Protein AF-A0A8H4T5E7-F1 (afdb_monomer_lite)

Sequence (168 aa):
MGQGLMSYATAKDILGNWTMGDHDLWPSSVWTNGKFIDAAGFKDSKDSRPHVIRKQKGDTSGPNGVNALFLQEVGQDGITMVGKAVLLVNRIESVEGKSLEAPNLVRMKNDMYVLFQEDDTYDIKYAYSTNTAYTRAPRSLFKTPMFSLRAPGGAISNEAGDKLLFHG

InterPro domains:
  IPR006710 Glycoside hydrolase, family 43 [PF04616] (6-124)
  IPR023296 Glycosyl hydrolase, five-bladed beta-propeller domain superfamily [G3DSA:2.115.10.20] (2-168)
  IPR023296 Glycosyl hydrolase, five-bladed beta-propeller domain superfamily [SSF75005] (6-145)

Foldseek 3Di:
DDLDAQKDWDDPDPPDDTHTDPAGLDDDPDRGPSFWDQKDWDQAPVPRWIKIKIWTDFFQPDQPTWTWIWIFTAPPRNRHTDDDIDTQDTDDCVPQNRHKHQWEWEQEPVQKIKIWIHGPQLFIWIWIDNPDHTHTDPDGPGHPCVVHDHSWHNWYADRHRPDIDTHD

Structure (mmCIF, N/CA/C/O backbone):
data_AF-A0A8H4T5E7-F1
#
_entry.id   AF-A0A8H4T5E7-F1
#
loop_
_atom_site.group_PDB
_atom_site.id
_atom_site.type_symbol
_atom_site.label_atom_id
_atom_site.label_alt_id
_atom_site.label_comp_id
_atom_site.label_asym_id
_atom_site.label_entity_id
_atom_site.label_seq_id
_atom_site.pdbx_PDB_ins_code
_atom_site.Cartn_x
_atom_site.Cartn_y
_atom_site.Cartn_z
_atom_site.occupancy
_atom_site.B_iso_or_equiv
_atom_site.auth_seq_id
_atom_site.auth_comp_id
_atom_site.auth_asym_id
_atom_site.auth_atom_id
_atom_site.pdbx_PDB_model_num
ATOM 1 N N . MET A 1 1 ? 3.185 25.675 -6.727 1.00 40.19 1 MET A N 1
ATOM 2 C CA . MET A 1 1 ? 2.547 24.340 -6.701 1.00 40.19 1 MET A CA 1
ATOM 3 C C . MET A 1 1 ? 1.961 24.148 -5.315 1.00 40.19 1 MET A C 1
ATOM 5 O O . MET A 1 1 ? 2.692 24.363 -4.356 1.00 40.19 1 MET A O 1
ATOM 9 N N . GLY A 1 2 ? 0.663 23.849 -5.200 1.00 43.25 2 GLY A N 1
ATOM 10 C CA . GLY A 1 2 ? 0.016 23.653 -3.898 1.00 43.25 2 GLY A CA 1
ATOM 11 C C . GLY A 1 2 ? 0.714 22.543 -3.113 1.00 43.25 2 GLY A C 1
ATOM 12 O O . GLY A 1 2 ? 1.008 21.479 -3.663 1.00 43.25 2 GLY A O 1
ATOM 13 N N . GLN A 1 3 ? 1.057 22.813 -1.856 1.00 50.97 3 GLN A N 1
ATOM 14 C CA . GLN A 1 3 ? 1.583 21.789 -0.960 1.00 50.97 3 GLN A CA 1
ATOM 15 C C . GLN A 1 3 ? 0.465 20.763 -0.739 1.00 50.97 3 GLN A C 1
ATOM 17 O O . GLN A 1 3 ? -0.656 21.133 -0.404 1.00 50.97 3 GLN A O 1
ATOM 22 N N . GLY A 1 4 ? 0.742 19.492 -1.042 1.00 52.75 4 GLY A N 1
ATOM 23 C CA . GLY A 1 4 ? -0.261 18.431 -0.952 1.00 52.75 4 GLY A CA 1
ATOM 24 C C . GLY A 1 4 ? -0.640 18.221 0.507 1.00 52.75 4 GLY A C 1
ATOM 25 O O . GLY A 1 4 ? 0.228 17.923 1.322 1.00 52.75 4 GLY A O 1
ATOM 26 N N . LEU A 1 5 ? -1.910 18.424 0.831 1.00 71.06 5 LEU A N 1
ATOM 27 C CA . LEU A 1 5 ? -2.468 18.096 2.135 1.00 71.06 5 LEU A CA 1
ATOM 28 C C . LEU A 1 5 ? -2.729 16.592 2.178 1.00 71.06 5 LEU A C 1
ATOM 30 O O . LEU A 1 5 ? -3.266 16.060 1.206 1.00 71.06 5 LEU A O 1
ATOM 34 N N . MET A 1 6 ? -2.451 15.929 3.302 1.00 80.56 6 MET A N 1
ATOM 35 C CA . MET A 1 6 ? -3.185 14.705 3.610 1.00 80.56 6 MET A CA 1
ATOM 36 C C . MET A 1 6 ? -4.430 15.077 4.412 1.00 80.56 6 MET A C 1
ATOM 38 O O . MET A 1 6 ? -4.494 14.933 5.634 1.00 80.56 6 MET A O 1
ATOM 42 N N . SER A 1 7 ? -5.406 15.639 3.705 1.00 85.31 7 SER A N 1
ATOM 43 C CA . SER A 1 7 ? -6.727 15.894 4.264 1.00 85.31 7 SER A CA 1
ATOM 44 C C . SER A 1 7 ? -7.467 14.580 4.473 1.00 85.31 7 SER A C 1
ATOM 46 O O . SER A 1 7 ? -7.283 13.621 3.725 1.00 85.31 7 SER A O 1
ATOM 48 N N . TYR A 1 8 ? -8.348 14.561 5.461 1.00 88.94 8 TYR A N 1
ATOM 49 C CA . TYR A 1 8 ? -9.264 13.456 5.686 1.00 88.94 8 TYR A CA 1
ATOM 50 C C . TYR A 1 8 ? -10.682 13.994 5.869 1.00 88.94 8 TYR A C 1
ATOM 52 O O . TYR A 1 8 ? -10.892 15.175 6.157 1.00 88.94 8 TYR A O 1
ATOM 60 N N . ALA A 1 9 ? -11.657 13.115 5.690 1.00 93.44 9 ALA A N 1
ATOM 61 C CA . ALA A 1 9 ? -13.053 13.374 5.984 1.00 93.44 9 ALA A CA 1
ATOM 62 C C . ALA A 1 9 ? -13.675 12.104 6.562 1.00 93.44 9 ALA A C 1
ATOM 64 O O . ALA A 1 9 ? -13.211 11.000 6.277 1.00 93.44 9 ALA A O 1
ATOM 65 N N . THR A 1 10 ? -14.722 12.254 7.366 1.00 94.31 10 THR A N 1
ATOM 66 C CA . THR A 1 10 ? -15.437 11.121 7.966 1.00 94.31 10 THR A CA 1
ATOM 67 C C . THR A 1 10 ? -16.929 11.226 7.694 1.00 94.31 10 THR A C 1
ATOM 69 O O . THR A 1 10 ? -17.487 12.320 7.621 1.00 94.31 10 THR A O 1
ATOM 72 N N . ALA A 1 11 ? -17.582 10.080 7.549 1.00 95.38 11 ALA A N 1
ATOM 73 C CA . ALA A 1 11 ? -19.027 9.968 7.423 1.00 95.38 11 ALA A CA 1
ATOM 74 C C . ALA A 1 11 ? -19.498 8.695 8.135 1.00 95.38 11 ALA A C 1
ATOM 76 O O . ALA A 1 11 ? -18.734 7.746 8.306 1.00 95.38 11 ALA A O 1
ATOM 77 N N . LYS A 1 12 ? -20.769 8.666 8.548 1.00 94.50 12 LYS A N 1
ATOM 78 C CA . LYS A 1 12 ? -21.406 7.458 9.111 1.00 94.50 12 LYS A CA 1
ATOM 79 C C . LYS A 1 12 ? -21.996 6.535 8.038 1.00 94.50 12 LYS A C 1
ATOM 81 O O . LYS A 1 12 ? -22.339 5.399 8.341 1.00 94.50 12 LYS A O 1
ATOM 86 N N . ASP A 1 13 ? -22.133 7.044 6.819 1.00 94.75 13 ASP A N 1
ATOM 87 C CA . ASP A 1 13 ? -22.685 6.366 5.649 1.00 94.75 13 ASP A CA 1
ATOM 88 C C . ASP A 1 13 ? -21.838 6.772 4.437 1.00 94.75 13 ASP A C 1
ATOM 90 O O . ASP A 1 13 ? -21.490 7.946 4.298 1.00 94.75 13 ASP A O 1
ATOM 94 N N . ILE A 1 14 ? -21.513 5.815 3.568 1.00 94.50 14 ILE A N 1
ATOM 95 C CA . ILE A 1 14 ? -20.726 6.039 2.351 1.00 94.50 14 ILE A CA 1
ATOM 96 C C . ILE A 1 14 ? -21.385 7.055 1.405 1.00 94.50 14 ILE A C 1
ATOM 98 O O . ILE A 1 14 ? -20.678 7.795 0.722 1.00 94.50 14 ILE A O 1
ATOM 102 N N . LE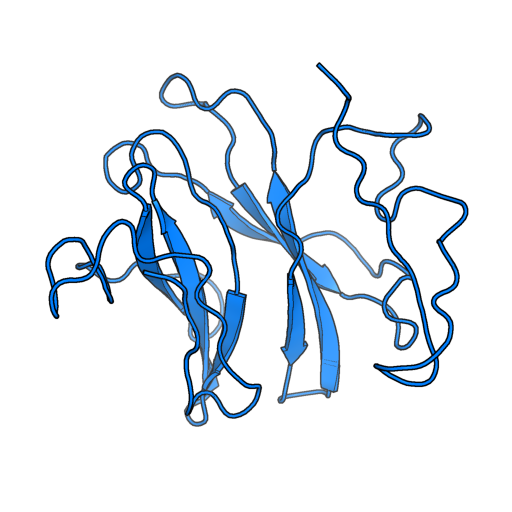U A 1 15 ? -22.722 7.132 1.401 1.00 96.69 15 LEU A N 1
ATOM 103 C CA . LEU A 1 15 ? -23.500 8.113 0.630 1.00 96.69 15 LEU A CA 1
ATOM 104 C C . LEU A 1 15 ? -23.949 9.319 1.471 1.00 96.69 15 LEU A C 1
ATOM 106 O O . LEU A 1 15 ? -24.699 10.167 0.988 1.00 96.69 15 LEU A O 1
ATOM 110 N N . GLY A 1 16 ? -23.536 9.378 2.738 1.00 95.88 16 GLY A N 1
ATOM 111 C CA . GLY A 1 16 ? -23.939 10.414 3.679 1.00 95.88 16 GLY A CA 1
ATOM 112 C C . GLY A 1 16 ? -23.147 11.713 3.547 1.00 95.88 16 GLY A C 1
ATOM 113 O O . GLY A 1 16 ? -22.330 11.910 2.648 1.00 95.88 16 GLY A O 1
ATOM 114 N N . ASN A 1 17 ? -23.376 12.611 4.505 1.00 97.25 17 ASN A N 1
ATOM 115 C CA . ASN A 1 17 ? -22.615 13.850 4.609 1.00 97.25 17 ASN A CA 1
ATOM 116 C C . ASN A 1 17 ? -21.222 13.572 5.176 1.00 97.25 17 ASN A C 1
ATOM 118 O O . ASN A 1 17 ? -21.089 13.041 6.282 1.00 97.25 17 ASN A O 1
ATOM 122 N N . TRP A 1 18 ? -20.203 13.982 4.426 1.00 97.00 18 TRP A N 1
ATOM 123 C CA . TRP A 1 18 ? -18.807 13.901 4.832 1.00 97.00 18 TRP A CA 1
ATOM 124 C C . TRP A 1 18 ? -18.393 15.170 5.575 1.00 97.00 18 TRP A C 1
ATOM 126 O O . TRP A 1 18 ? -18.528 16.281 5.063 1.00 97.00 18 TRP A O 1
ATOM 136 N N . THR A 1 19 ? -17.864 14.997 6.781 1.00 95.88 19 THR A N 1
ATOM 137 C CA . THR A 1 19 ? -17.286 16.073 7.586 1.00 95.88 19 THR A CA 1
ATOM 138 C C . THR A 1 19 ? -15.787 16.105 7.347 1.00 95.88 19 THR A C 1
ATOM 140 O O . THR A 1 19 ? -15.091 15.140 7.668 1.00 95.88 19 THR A O 1
ATOM 143 N N . MET A 1 20 ? -15.289 17.209 6.791 1.00 93.19 20 MET A N 1
ATOM 144 C CA . MET A 1 20 ? -13.853 17.433 6.620 1.00 93.19 20 MET A CA 1
ATOM 145 C C . MET A 1 20 ? -13.163 17.559 7.980 1.00 93.19 20 MET A C 1
ATOM 147 O O . MET A 1 20 ? -13.670 18.238 8.873 1.00 93.19 20 MET A O 1
ATOM 151 N N . GLY A 1 21 ? -11.999 16.929 8.112 1.00 89.06 21 GLY A N 1
ATOM 152 C CA . GLY A 1 21 ? -11.107 17.137 9.244 1.00 89.06 21 GLY A CA 1
ATOM 153 C C . GLY A 1 21 ? -10.594 18.574 9.295 1.00 89.06 21 GLY A C 1
ATOM 154 O O . GLY A 1 21 ? -10.360 19.206 8.263 1.00 89.06 21 GLY A O 1
ATOM 155 N N . ASP A 1 22 ? -10.396 19.077 10.507 1.00 86.50 22 ASP A N 1
ATOM 156 C CA . ASP A 1 22 ? -9.895 20.422 10.785 1.00 86.50 22 ASP A CA 1
ATOM 157 C C . ASP A 1 22 ? -8.389 20.435 11.082 1.00 86.50 22 ASP A C 1
ATOM 159 O O . ASP A 1 22 ? -7.905 21.356 11.726 1.00 86.50 22 ASP A O 1
ATOM 163 N N . HIS A 1 23 ? -7.649 19.410 10.654 1.00 80.44 23 HIS A N 1
ATOM 164 C CA . HIS A 1 23 ? -6.194 19.322 10.765 1.00 80.44 23 HIS A CA 1
ATOM 165 C C . HIS A 1 23 ? -5.615 18.334 9.738 1.00 80.44 23 HIS A C 1
ATOM 167 O O . HIS A 1 23 ? -6.341 17.554 9.121 1.00 80.44 23 HIS A 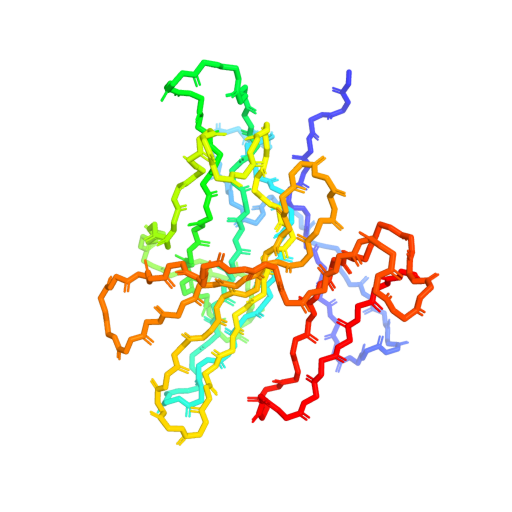O 1
ATOM 173 N N . ASP A 1 24 ? -4.292 18.372 9.539 1.00 81.19 24 ASP A N 1
ATOM 174 C CA . ASP A 1 24 ? -3.564 17.379 8.735 1.00 81.19 24 ASP A CA 1
ATOM 175 C C . ASP A 1 24 ? -3.553 16.035 9.473 1.00 81.19 24 ASP A C 1
ATOM 177 O O . ASP A 1 24 ? -3.250 15.993 10.666 1.00 81.19 24 ASP A O 1
ATOM 181 N N . LEU A 1 25 ? -3.842 14.943 8.762 1.00 81.19 25 LEU A N 1
ATOM 182 C CA . LEU A 1 25 ? -3.826 13.591 9.318 1.00 81.19 25 LEU A CA 1
ATOM 183 C C . LEU A 1 25 ? -2.438 13.208 9.880 1.00 81.19 25 LEU A C 1
ATOM 185 O O . LEU A 1 25 ? -2.329 12.406 10.807 1.00 81.19 25 LEU A O 1
ATOM 189 N N . TRP A 1 26 ? -1.365 13.813 9.355 1.00 79.25 26 TRP A N 1
ATOM 190 C CA . TRP A 1 26 ? -0.007 13.667 9.879 1.00 79.25 26 TRP A CA 1
ATOM 191 C C . TRP A 1 26 ? 0.643 15.015 10.190 1.00 79.25 26 TRP A C 1
ATOM 193 O O . TRP A 1 26 ? 1.492 15.493 9.422 1.00 79.25 26 TRP A O 1
ATOM 203 N N . PRO A 1 27 ? 0.316 15.611 11.350 1.00 63.28 27 PRO A N 1
ATOM 204 C CA . PRO A 1 27 ? 0.856 16.904 11.719 1.00 63.28 27 PRO A CA 1
ATOM 205 C C . PRO A 1 27 ? 2.376 16.792 11.901 1.00 63.28 27 PRO A C 1
ATOM 207 O O . PRO A 1 27 ? 2.882 15.989 12.684 1.00 63.28 27 PRO A O 1
ATOM 210 N N . SER A 1 28 ? 3.124 17.610 11.163 1.00 59.38 28 SER A N 1
ATOM 211 C CA . SER A 1 28 ? 4.441 18.059 11.630 1.00 59.38 28 SER A CA 1
ATOM 212 C C . SER A 1 28 ? 4.252 19.423 12.300 1.00 59.38 28 SER A C 1
ATOM 214 O O . SER A 1 28 ? 3.131 19.913 12.339 1.00 59.38 28 SER A O 1
ATOM 216 N N . SER A 1 29 ? 5.288 20.053 12.853 1.00 51.59 29 SER A N 1
ATOM 217 C CA . SER A 1 29 ? 5.205 21.318 13.620 1.00 51.59 29 SER A CA 1
ATOM 218 C C . SER A 1 29 ? 4.676 22.551 12.851 1.00 51.59 29 SER A C 1
ATOM 220 O O . SER A 1 29 ? 4.844 23.682 13.294 1.00 51.59 29 SER A O 1
ATOM 222 N N . VAL A 1 30 ? 4.062 22.341 11.693 1.00 43.41 30 VAL A N 1
ATOM 223 C CA . VAL A 1 30 ? 3.373 23.299 10.841 1.00 43.41 30 VAL A CA 1
ATOM 224 C C . VAL A 1 30 ? 2.075 22.650 10.361 1.00 43.41 30 VAL A C 1
ATOM 226 O O . VAL A 1 30 ? 2.040 21.450 10.072 1.00 43.41 30 VAL A O 1
ATOM 229 N N . TRP A 1 31 ? 1.010 23.444 10.250 1.00 34.84 31 TRP A N 1
ATOM 230 C CA . TRP A 1 31 ? -0.138 23.053 9.441 1.00 34.84 31 TRP A CA 1
ATOM 231 C C . TRP A 1 31 ? 0.389 22.766 8.032 1.00 34.84 31 TRP A C 1
ATOM 233 O O . TRP A 1 31 ? 0.917 23.669 7.382 1.00 34.84 31 TRP A O 1
ATOM 243 N N . THR A 1 32 ? 0.264 21.510 7.598 1.00 49.00 32 THR A N 1
ATOM 244 C CA . THR A 1 32 ? 0.800 20.923 6.357 1.00 49.00 32 THR A CA 1
ATOM 245 C C . THR A 1 32 ? 2.286 20.556 6.397 1.00 49.00 32 THR A C 1
ATOM 247 O O . THR A 1 32 ? 3.152 21.390 6.644 1.00 49.00 32 THR A O 1
ATOM 250 N N . ASN A 1 33 ? 2.610 19.292 6.101 1.00 59.84 33 ASN A N 1
ATOM 251 C CA . ASN A 1 33 ? 3.999 18.909 5.818 1.00 59.84 33 ASN A CA 1
ATOM 252 C C . ASN A 1 33 ? 4.286 18.748 4.317 1.00 59.84 33 ASN A C 1
ATOM 254 O O . ASN A 1 33 ? 5.451 18.806 3.933 1.00 59.84 33 ASN A O 1
ATOM 258 N N . GLY A 1 34 ? 3.268 18.570 3.462 1.00 65.88 34 GLY A N 1
ATOM 259 C CA . GLY A 1 34 ? 3.450 18.419 2.014 1.00 65.88 34 GLY A CA 1
ATOM 260 C C . GLY A 1 34 ? 4.235 17.171 1.593 1.00 65.88 34 GLY A C 1
ATOM 261 O O . GLY A 1 34 ? 4.581 17.053 0.419 1.00 65.88 34 GLY A O 1
ATOM 262 N N . LYS A 1 35 ? 4.552 16.274 2.533 1.00 76.38 35 LYS A N 1
ATOM 263 C CA . LYS A 1 35 ? 5.519 15.176 2.390 1.00 76.38 35 LYS A CA 1
ATOM 264 C C . LYS A 1 35 ? 4.874 13.836 2.095 1.00 76.38 35 LYS A C 1
ATOM 266 O O . LYS A 1 35 ? 5.615 12.892 1.863 1.00 76.38 35 LYS A O 1
ATOM 271 N N . PHE A 1 36 ? 3.549 13.715 2.117 1.00 84.69 36 PHE A N 1
ATOM 272 C CA . PHE A 1 36 ? 2.884 12.429 1.911 1.00 84.69 36 PHE A CA 1
ATOM 273 C C . PHE A 1 36 ? 1.686 12.545 0.977 1.00 84.69 36 PHE A C 1
ATOM 275 O O . PHE A 1 36 ? 0.986 13.553 0.995 1.00 84.69 36 PHE A O 1
ATOM 282 N N . ILE A 1 37 ? 1.484 11.509 0.166 1.00 88.25 37 ILE A N 1
ATOM 283 C CA . ILE A 1 37 ? 0.376 11.344 -0.785 1.00 88.25 37 ILE A CA 1
ATOM 284 C C . ILE A 1 37 ? -0.005 9.853 -0.863 1.00 88.25 37 ILE A C 1
ATOM 286 O O . ILE A 1 37 ? 0.599 9.026 -0.174 1.00 88.25 37 ILE A O 1
ATOM 290 N N . ASP A 1 38 ? -1.012 9.533 -1.674 1.00 92.88 38 ASP A N 1
ATOM 291 C CA . ASP A 1 38 ? -1.453 8.170 -2.001 1.00 92.88 38 ASP A CA 1
ATOM 292 C C . ASP A 1 38 ? -1.762 7.325 -0.756 1.00 92.88 38 ASP A C 1
ATOM 294 O O . ASP A 1 38 ? -1.219 6.237 -0.559 1.00 92.88 38 ASP A O 1
ATOM 298 N N . ALA A 1 39 ? -2.595 7.867 0.140 1.00 92.88 39 ALA A N 1
ATOM 299 C CA . ALA A 1 39 ? -3.013 7.136 1.326 1.00 92.88 39 ALA A CA 1
ATOM 300 C C . ALA A 1 39 ? -4.007 6.017 0.985 1.00 92.88 39 ALA A C 1
ATOM 302 O O . ALA A 1 39 ? -4.953 6.229 0.229 1.00 92.88 39 ALA A O 1
ATOM 303 N N . ALA A 1 40 ? -3.830 4.853 1.610 1.00 95.00 40 ALA A N 1
ATOM 304 C CA . ALA A 1 40 ? -4.730 3.713 1.482 1.00 95.00 40 ALA A CA 1
ATOM 305 C C . ALA A 1 40 ? -4.980 3.051 2.840 1.00 95.00 40 ALA A C 1
ATOM 307 O O . ALA A 1 40 ? -4.049 2.819 3.613 1.00 95.00 40 ALA A O 1
ATOM 308 N N . GLY A 1 41 ? -6.241 2.731 3.129 1.00 94.44 41 GLY A N 1
ATOM 309 C CA . GLY A 1 41 ? -6.616 1.991 4.331 1.00 94.44 41 GLY A CA 1
ATOM 310 C C . GLY A 1 41 ? -6.252 0.509 4.222 1.00 94.44 41 GLY A C 1
ATOM 311 O O . GLY A 1 41 ? -6.390 -0.098 3.162 1.00 94.44 41 GLY A O 1
ATOM 312 N N . PHE A 1 42 ? -5.826 -0.079 5.334 1.00 95.25 42 PHE A N 1
ATOM 313 C CA . PHE A 1 42 ? -5.612 -1.514 5.482 1.00 95.25 42 PHE A CA 1
ATOM 314 C C . PHE A 1 42 ? -6.154 -1.967 6.833 1.00 95.25 42 PHE A C 1
ATOM 316 O O . PHE A 1 42 ? -5.728 -1.476 7.876 1.00 95.25 42 PHE A O 1
ATOM 323 N N . LYS A 1 43 ? -7.080 -2.923 6.832 1.00 93.00 43 LYS A N 1
ATOM 324 C CA . LYS A 1 43 ? -7.543 -3.573 8.056 1.00 93.00 43 LYS A CA 1
ATOM 325 C C . LYS A 1 43 ? -6.940 -4.965 8.115 1.00 93.00 43 LYS A C 1
ATOM 327 O O . LYS A 1 43 ? -7.238 -5.802 7.265 1.00 93.00 43 LYS A O 1
ATOM 332 N N . ASP A 1 44 ? -6.083 -5.210 9.101 1.00 90.12 44 ASP A N 1
ATOM 333 C CA . ASP A 1 44 ? -5.463 -6.525 9.222 1.00 90.12 44 ASP A CA 1
ATOM 334 C C . ASP A 1 44 ? -6.507 -7.536 9.707 1.00 90.12 44 ASP A C 1
ATOM 336 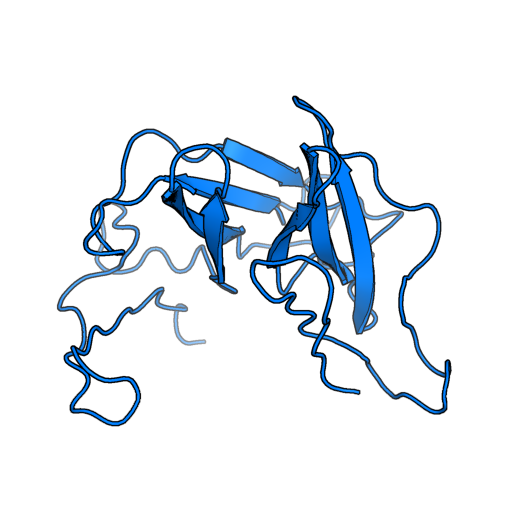O O . ASP A 1 44 ? -7.037 -7.430 10.811 1.00 90.12 44 ASP A O 1
ATOM 340 N N . SER A 1 45 ? -6.806 -8.544 8.888 1.00 87.38 45 SER A N 1
ATOM 341 C CA . SER A 1 45 ? -7.751 -9.609 9.238 1.00 87.38 45 SER A CA 1
ATOM 342 C C . SER A 1 45 ? -7.297 -10.451 10.438 1.00 87.38 45 SER A C 1
ATOM 344 O O . SER A 1 45 ? -8.091 -11.219 10.978 1.00 87.38 45 SER A O 1
ATOM 346 N N . LYS A 1 46 ? -6.032 -10.330 10.871 1.00 87.81 46 LYS A N 1
ATOM 347 C CA . LYS A 1 46 ? -5.472 -11.060 12.018 1.00 87.81 46 LYS A CA 1
ATOM 348 C C . LYS A 1 46 ? -6.041 -10.592 13.346 1.00 87.81 46 LYS A C 1
ATOM 350 O O . LYS A 1 46 ? -6.284 -11.409 14.227 1.00 87.81 46 LYS A O 1
ATOM 355 N N . ASP A 1 47 ? -6.195 -9.285 13.490 1.00 88.75 47 ASP A N 1
ATOM 356 C CA . ASP A 1 47 ? -6.522 -8.629 14.756 1.00 88.75 47 ASP A CA 1
ATOM 357 C C . ASP A 1 47 ? -7.539 -7.489 14.593 1.00 88.75 47 ASP A C 1
ATOM 359 O O . ASP A 1 47 ? -7.902 -6.832 15.566 1.00 88.75 47 ASP A O 1
ATOM 363 N N . SER A 1 48 ? -8.046 -7.283 13.375 1.00 89.69 48 SER A N 1
ATOM 364 C CA . SER A 1 48 ? -8.984 -6.222 13.006 1.00 89.69 48 SER A CA 1
ATOM 365 C C . SER A 1 48 ? -8.479 -4.804 13.281 1.00 89.69 48 SER A C 1
ATOM 367 O O . SER A 1 48 ? -9.295 -3.876 13.338 1.00 89.69 48 SER A O 1
ATOM 369 N N . ARG A 1 49 ? -7.164 -4.601 13.433 1.00 91.44 49 ARG A N 1
ATOM 370 C CA . ARG A 1 49 ? -6.603 -3.264 13.633 1.00 91.44 49 ARG A CA 1
ATOM 371 C C . ARG A 1 49 ? -6.549 -2.492 12.313 1.00 91.44 49 ARG A C 1
ATOM 373 O O . ARG A 1 49 ? -6.050 -3.021 11.311 1.00 91.44 49 ARG A O 1
ATOM 380 N N . PRO A 1 50 ? -7.070 -1.254 12.283 1.00 95.06 50 PRO A N 1
ATOM 381 C CA . PRO A 1 50 ? -6.966 -0.406 11.116 1.00 95.06 50 PRO A CA 1
ATOM 382 C C . PRO A 1 50 ? -5.576 0.222 11.045 1.00 95.06 50 PRO A C 1
ATOM 384 O O . PRO A 1 50 ? -4.958 0.597 12.038 1.00 95.06 50 PRO A O 1
ATOM 387 N N . HIS A 1 51 ? -5.094 0.341 9.825 1.00 95.25 51 HIS A N 1
ATOM 388 C CA . HIS A 1 51 ? -3.834 0.957 9.484 1.00 95.25 51 HIS A CA 1
ATOM 389 C C . HIS A 1 51 ? -4.040 1.834 8.256 1.00 95.25 51 HIS A C 1
ATOM 391 O O . HIS A 1 51 ? -4.954 1.614 7.457 1.00 95.25 51 HIS A O 1
ATOM 397 N N . VAL A 1 52 ? -3.145 2.794 8.074 1.00 95.19 52 VAL A N 1
ATOM 398 C CA . VAL A 1 52 ? -3.056 3.572 6.845 1.00 95.19 52 VAL A CA 1
ATOM 399 C C . VAL A 1 52 ? -1.661 3.417 6.264 1.00 95.19 52 VAL A C 1
ATOM 401 O O . VAL A 1 52 ? -0.650 3.502 6.968 1.00 95.19 52 VAL A O 1
ATOM 404 N N . ILE A 1 53 ? -1.620 3.172 4.962 1.00 94.81 53 ILE A N 1
ATOM 405 C CA . ILE A 1 53 ? -0.411 3.168 4.154 1.00 94.81 53 ILE A CA 1
ATOM 406 C C . ILE A 1 53 ? -0.317 4.507 3.455 1.00 94.81 53 ILE A C 1
ATOM 408 O O . ILE A 1 53 ? -1.338 5.084 3.098 1.00 94.81 53 ILE A O 1
ATOM 412 N N . ARG A 1 54 ? 0.895 5.005 3.252 1.00 91.88 54 ARG A N 1
ATOM 413 C CA . ARG A 1 54 ? 1.138 6.265 2.550 1.00 91.88 54 ARG A CA 1
ATOM 414 C C . ARG A 1 54 ? 2.455 6.230 1.804 1.00 91.88 54 ARG A C 1
ATOM 416 O O . ARG A 1 54 ? 3.402 5.570 2.239 1.00 91.88 54 ARG A O 1
ATOM 423 N N . LYS A 1 55 ? 2.537 7.031 0.751 1.00 91.81 55 LYS A N 1
ATOM 424 C CA . LYS A 1 55 ? 3.770 7.310 0.023 1.00 91.81 55 LYS A CA 1
ATOM 425 C C . LYS A 1 55 ? 4.401 8.598 0.519 1.00 91.81 55 LYS A C 1
ATOM 427 O O . LYS A 1 55 ? 3.723 9.612 0.680 1.00 91.81 55 LYS A O 1
ATOM 432 N N . GLN A 1 56 ? 5.714 8.585 0.715 1.00 87.69 56 GLN A N 1
ATOM 433 C CA . GLN A 1 56 ? 6.490 9.806 0.891 1.00 87.69 56 GLN A CA 1
ATOM 434 C C . GLN A 1 56 ? 6.670 10.524 -0.452 1.00 87.69 56 GLN A C 1
ATOM 436 O O . GLN A 1 56 ? 7.287 10.008 -1.380 1.00 87.69 56 GLN A O 1
ATOM 441 N N . LYS A 1 57 ? 6.154 11.749 -0.525 1.00 78.56 57 LYS A N 1
ATOM 442 C CA . LYS A 1 57 ? 6.413 12.728 -1.577 1.00 78.56 57 LYS A CA 1
ATOM 443 C C . LYS A 1 57 ? 7.830 13.277 -1.401 1.00 78.56 57 LYS A C 1
ATOM 445 O O . LYS A 1 57 ? 8.198 13.717 -0.311 1.00 78.56 57 LYS A O 1
ATOM 450 N N . GLY A 1 58 ? 8.620 13.301 -2.464 1.00 69.50 58 GLY A N 1
ATOM 451 C CA . GLY A 1 58 ? 9.995 13.783 -2.398 1.00 69.50 58 GLY A CA 1
ATOM 452 C C . GLY A 1 58 ? 10.679 13.759 -3.753 1.00 69.50 58 GLY A C 1
ATOM 453 O O . GLY A 1 58 ? 10.146 13.198 -4.710 1.00 69.50 58 GLY A O 1
ATOM 454 N N . ASP A 1 59 ? 11.845 14.398 -3.819 1.00 64.31 59 ASP A N 1
ATOM 455 C CA . ASP A 1 59 ? 12.724 14.326 -4.981 1.00 64.31 59 ASP A CA 1
ATOM 456 C C . ASP A 1 59 ? 13.197 12.880 -5.158 1.00 64.31 59 ASP A C 1
ATOM 458 O O . ASP A 1 59 ? 13.815 12.291 -4.267 1.00 64.31 59 ASP A O 1
ATOM 462 N N . THR A 1 60 ? 12.845 12.296 -6.298 1.00 64.94 60 THR A N 1
ATOM 463 C CA . THR A 1 60 ? 13.197 10.923 -6.641 1.00 64.94 60 THR A CA 1
ATOM 464 C C . THR A 1 60 ? 14.485 10.831 -7.452 1.00 64.94 60 THR A C 1
ATOM 466 O O . THR A 1 60 ? 14.886 9.721 -7.805 1.00 64.94 60 THR A O 1
ATOM 469 N N . SER A 1 61 ? 15.143 11.961 -7.742 1.00 54.31 61 SER A N 1
ATOM 470 C CA . SER A 1 61 ? 16.372 12.002 -8.527 1.00 54.31 61 SER A CA 1
ATOM 471 C C . SER A 1 61 ? 17.567 11.395 -7.777 1.00 54.31 61 SER A C 1
ATOM 473 O O . SER A 1 61 ? 17.822 11.668 -6.603 1.00 54.31 61 SER A O 1
ATOM 475 N N . GLY A 1 62 ? 18.311 10.541 -8.484 1.00 49.00 62 GLY A N 1
ATOM 476 C CA . GLY A 1 62 ? 19.520 9.888 -7.988 1.00 49.00 62 GLY A CA 1
ATOM 477 C C . GLY A 1 62 ? 19.291 8.728 -7.000 1.00 49.00 62 GLY A C 1
ATOM 478 O O . GLY A 1 62 ? 18.177 8.491 -6.527 1.00 49.00 62 GLY A O 1
ATOM 479 N N . PRO A 1 63 ? 20.374 8.014 -6.631 1.00 50.00 63 PRO A N 1
ATOM 480 C CA . PRO A 1 63 ? 20.326 6.789 -5.820 1.00 50.00 63 PRO A CA 1
ATOM 481 C C . PRO A 1 63 ? 19.883 7.005 -4.363 1.00 50.00 63 PRO A C 1
ATOM 483 O O . PRO A 1 63 ? 19.590 6.039 -3.664 1.00 50.00 63 PRO A O 1
ATOM 486 N N . ASN A 1 64 ? 19.821 8.260 -3.909 1.00 52.97 64 ASN A N 1
ATOM 487 C CA . ASN A 1 64 ? 19.381 8.639 -2.564 1.00 52.97 64 ASN A CA 1
ATOM 488 C C . ASN A 1 64 ? 17.988 9.296 -2.557 1.00 52.97 64 ASN A C 1
ATOM 490 O O . ASN A 1 64 ? 17.553 9.775 -1.508 1.00 52.97 64 ASN A O 1
ATOM 494 N N . GLY A 1 65 ? 17.303 9.355 -3.707 1.00 62.97 65 GLY A N 1
ATOM 495 C CA . GLY A 1 65 ? 15.954 9.905 -3.804 1.00 62.97 65 GLY A CA 1
ATOM 496 C C . GLY A 1 65 ? 14.983 9.109 -2.933 1.00 62.97 65 GLY A C 1
ATOM 497 O O . GLY A 1 65 ? 14.857 7.892 -3.080 1.00 62.97 65 GLY A O 1
ATOM 498 N N . VAL A 1 66 ? 14.308 9.783 -1.999 1.00 70.44 66 VAL A N 1
ATOM 499 C CA . VAL A 1 66 ? 13.426 9.120 -1.029 1.00 70.44 66 VAL A CA 1
ATOM 500 C C . VAL A 1 66 ? 12.015 9.043 -1.597 1.00 70.44 66 VAL A C 1
ATOM 502 O O . VAL A 1 66 ? 11.337 10.059 -1.750 1.00 70.44 66 VAL A O 1
ATOM 505 N N . ASN A 1 67 ? 11.567 7.823 -1.882 1.00 86.69 67 ASN A N 1
ATOM 506 C CA . ASN A 1 67 ? 10.226 7.521 -2.367 1.00 86.69 67 ASN A CA 1
ATOM 507 C C . ASN A 1 67 ? 9.816 6.178 -1.750 1.00 86.69 67 ASN A C 1
ATOM 509 O O . ASN A 1 67 ? 10.118 5.099 -2.257 1.00 86.69 67 ASN A O 1
ATOM 513 N N . ALA A 1 68 ? 9.257 6.274 -0.548 1.00 89.69 68 ALA A N 1
ATOM 514 C CA . ALA A 1 68 ? 9.051 5.150 0.349 1.00 89.69 68 ALA A CA 1
ATOM 515 C C . ALA A 1 68 ? 7.579 4.994 0.712 1.00 89.69 68 ALA A C 1
ATOM 517 O O . ALA A 1 68 ? 6.852 5.983 0.839 1.00 89.69 68 ALA A O 1
ATOM 518 N N . LEU A 1 69 ? 7.172 3.746 0.930 1.00 92.75 69 LEU A N 1
ATOM 519 C CA . LEU A 1 69 ? 5.846 3.388 1.408 1.00 92.75 69 LEU A CA 1
ATOM 520 C C . LEU A 1 69 ? 5.923 3.051 2.895 1.00 92.75 69 LEU A C 1
ATOM 522 O O . LEU A 1 69 ? 6.736 2.224 3.316 1.00 92.75 69 LEU A O 1
ATOM 526 N N . PHE A 1 70 ? 5.067 3.685 3.687 1.00 92.81 70 PHE A N 1
ATOM 527 C CA . PHE A 1 70 ? 5.002 3.505 5.134 1.00 92.81 70 PHE A CA 1
ATOM 528 C C . PHE A 1 70 ? 3.637 2.991 5.556 1.00 92.81 70 PHE A C 1
ATOM 530 O O . PHE A 1 70 ? 2.637 3.436 5.008 1.00 92.81 70 PHE A O 1
ATOM 537 N N . LEU A 1 71 ? 3.604 2.141 6.580 1.00 94.06 71 LEU A N 1
ATOM 538 C CA . LEU A 1 71 ? 2.402 1.691 7.279 1.00 94.06 71 LEU A CA 1
ATOM 539 C C . LEU A 1 71 ? 2.358 2.317 8.672 1.00 94.06 71 LEU A C 1
ATOM 541 O O . LEU A 1 71 ? 3.380 2.365 9.356 1.00 94.06 71 LEU A O 1
ATOM 545 N N . GLN A 1 72 ? 1.192 2.762 9.125 1.00 93.81 72 GLN A N 1
ATOM 546 C CA . GLN A 1 72 ? 0.993 3.183 10.508 1.00 93.81 72 GLN A CA 1
ATOM 547 C C . GLN A 1 72 ? -0.369 2.713 11.012 1.00 93.81 72 GLN A C 1
ATOM 549 O O . GLN A 1 72 ? -1.360 2.831 10.296 1.00 93.81 72 GLN A O 1
ATOM 554 N N . GLU A 1 73 ? -0.406 2.166 12.226 1.00 94.94 73 GLU A N 1
ATOM 555 C CA . GLU A 1 73 ? -1.660 1.842 12.910 1.00 94.94 73 GLU A CA 1
ATOM 556 C C . GLU A 1 73 ? -2.443 3.134 13.183 1.00 94.94 73 GLU A C 1
ATOM 558 O O . GLU A 1 73 ? -1.861 4.176 13.503 1.00 94.94 73 GLU A O 1
ATOM 563 N N . VAL A 1 74 ? -3.764 3.063 13.053 1.00 94.56 74 VAL A N 1
ATOM 564 C CA . VAL A 1 74 ? -4.676 4.140 13.440 1.00 94.56 74 VAL A CA 1
ATOM 565 C C . VAL A 1 74 ? -5.700 3.624 14.444 1.00 94.56 74 VAL A C 1
ATOM 567 O O . VAL A 1 74 ? -5.913 2.422 14.589 1.00 94.56 74 VAL A O 1
ATOM 570 N N . GLY A 1 75 ? -6.328 4.535 15.177 1.00 94.19 75 GLY A N 1
ATOM 571 C CA . GLY A 1 75 ? -7.440 4.230 16.058 1.00 94.19 75 GLY A CA 1
ATOM 572 C C . GLY A 1 75 ? -8.637 3.696 15.275 1.00 94.19 75 GLY A C 1
ATOM 573 O O . GLY A 1 75 ? -8.720 3.802 14.052 1.00 94.19 75 GLY A O 1
ATOM 574 N N . GLN A 1 76 ? -9.616 3.149 15.994 1.00 92.75 76 GLN A N 1
ATOM 575 C CA . GLN A 1 76 ? -10.875 2.685 15.390 1.00 92.75 76 GLN A CA 1
ATOM 576 C C . GLN A 1 76 ? -11.684 3.820 14.733 1.00 92.75 76 GLN A C 1
ATOM 578 O O . GLN A 1 76 ? -12.578 3.555 13.937 1.00 92.75 76 G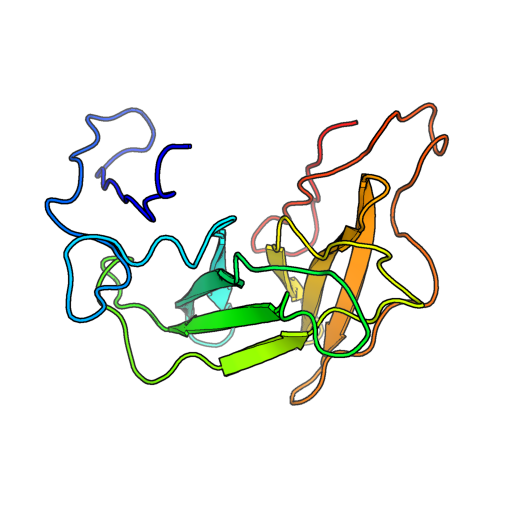LN A O 1
ATOM 583 N N . ASP A 1 77 ? -11.360 5.076 15.045 1.00 91.31 77 ASP A N 1
ATOM 584 C CA . ASP A 1 77 ? -11.885 6.269 14.377 1.00 91.31 77 ASP A CA 1
ATOM 585 C C . ASP A 1 77 ? 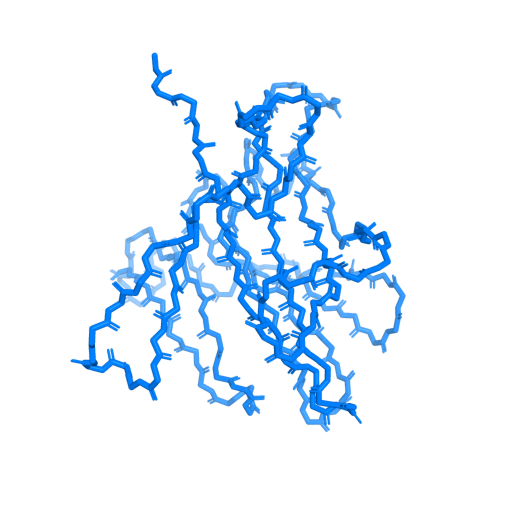-11.268 6.520 12.986 1.00 91.31 77 ASP A C 1
ATOM 587 O O . ASP A 1 77 ? -11.719 7.410 12.269 1.00 91.31 77 ASP A O 1
ATOM 591 N N . GLY A 1 78 ? -10.247 5.747 12.598 1.00 90.44 78 GLY A N 1
ATOM 592 C CA . GLY A 1 78 ? -9.546 5.846 11.318 1.00 90.44 78 GLY A CA 1
ATOM 593 C C . GLY A 1 78 ? -8.607 7.047 11.194 1.00 90.44 78 GLY A C 1
ATOM 594 O O . GLY A 1 78 ? -7.984 7.207 10.146 1.00 90.44 78 GLY A O 1
ATOM 595 N N . ILE A 1 79 ? -8.497 7.885 12.233 1.00 90.88 79 ILE A N 1
ATOM 596 C CA . ILE A 1 79 ? -7.806 9.182 12.160 1.00 90.88 79 ILE A CA 1
ATOM 597 C C . ILE A 1 79 ? -6.817 9.422 13.305 1.00 90.88 79 ILE A C 1
ATOM 599 O O . ILE A 1 79 ? -5.869 10.189 13.144 1.00 90.88 79 ILE A O 1
ATOM 603 N N . THR A 1 80 ? -6.970 8.742 14.443 1.00 91.38 80 THR A N 1
ATOM 604 C CA . THR A 1 80 ? -6.017 8.848 15.551 1.00 91.38 80 THR A CA 1
ATOM 605 C C . THR A 1 80 ? -4.772 8.015 15.255 1.00 91.38 80 THR A C 1
ATOM 607 O O . THR A 1 80 ? -4.828 6.792 15.259 1.00 91.38 80 THR A O 1
ATOM 610 N N . MET A 1 81 ? -3.621 8.645 15.022 1.00 90.00 81 MET A N 1
ATOM 611 C CA . MET A 1 81 ? -2.368 7.930 14.739 1.00 90.00 81 MET A CA 1
ATOM 612 C C . MET A 1 81 ? -1.828 7.181 15.960 1.00 90.00 81 MET A C 1
ATOM 614 O O . MET A 1 81 ? -1.626 7.774 17.019 1.00 90.00 81 MET A O 1
ATOM 618 N N . VAL A 1 82 ? -1.510 5.895 15.792 1.00 92.94 82 VAL A N 1
ATOM 619 C CA . VAL A 1 82 ? -0.974 5.033 16.852 1.00 92.94 82 VAL A CA 1
ATOM 620 C C . VAL A 1 82 ? 0.474 4.654 16.539 1.00 92.94 82 VAL A C 1
ATOM 622 O O . VAL A 1 82 ? 0.822 4.246 15.431 1.00 92.94 82 VAL A O 1
ATOM 625 N N . GLY A 1 83 ? 1.350 4.792 17.537 1.00 91.94 83 GLY A N 1
ATOM 626 C CA . GLY A 1 83 ? 2.750 4.379 17.433 1.00 91.94 83 GLY A CA 1
ATOM 627 C C . GLY A 1 83 ? 3.554 5.119 16.355 1.00 91.94 83 GLY A C 1
ATOM 628 O O . GLY A 1 83 ? 3.227 6.234 15.947 1.00 91.94 83 GLY A O 1
ATOM 629 N N . LYS A 1 84 ? 4.658 4.501 15.918 1.00 88.62 84 LYS A N 1
ATOM 630 C CA . LYS A 1 84 ? 5.519 5.020 14.845 1.00 88.62 84 LYS A CA 1
ATOM 631 C C . LYS A 1 84 ? 5.153 4.371 13.514 1.00 88.62 84 LYS A C 1
ATOM 633 O O . LYS A 1 84 ? 4.823 3.191 13.472 1.00 88.62 84 LYS A O 1
ATOM 638 N N . ALA A 1 85 ? 5.301 5.127 12.429 1.00 90.31 85 ALA A N 1
ATOM 639 C CA . ALA A 1 85 ? 5.222 4.568 11.088 1.00 90.31 85 ALA A CA 1
ATOM 640 C C . ALA A 1 85 ? 6.368 3.571 10.837 1.00 90.31 85 ALA A C 1
ATOM 642 O O . ALA A 1 85 ? 7.510 3.803 11.240 1.00 90.31 85 ALA A O 1
ATOM 643 N N . VAL A 1 86 ? 6.052 2.483 10.142 1.00 90.69 86 VAL A N 1
ATOM 644 C CA . VAL A 1 86 ? 6.971 1.415 9.747 1.00 90.69 86 VAL A CA 1
ATOM 645 C C . VAL A 1 86 ? 7.227 1.521 8.249 1.00 90.69 86 VAL A C 1
ATOM 647 O O . VAL A 1 86 ? 6.290 1.659 7.466 1.00 90.69 86 VAL A O 1
ATOM 650 N N . LEU A 1 87 ? 8.494 1.459 7.840 1.00 91.31 87 LEU A N 1
ATOM 651 C CA . LEU A 1 87 ? 8.870 1.376 6.430 1.00 91.31 87 LEU A CA 1
ATOM 652 C C . LEU A 1 87 ? 8.459 0.006 5.873 1.00 91.31 87 LEU A C 1
ATOM 654 O O . LEU A 1 87 ? 8.917 -1.015 6.379 1.00 91.31 87 LEU A O 1
ATOM 658 N N . LEU A 1 88 ? 7.637 -0.015 4.824 1.00 92.75 88 LEU A N 1
ATOM 659 C CA . LEU A 1 88 ? 7.309 -1.242 4.093 1.00 92.75 88 LEU A CA 1
ATOM 660 C C . LEU A 1 88 ? 8.373 -1.529 3.033 1.00 92.75 88 LEU A C 1
ATOM 662 O O . LEU A 1 88 ? 8.993 -2.590 3.027 1.00 92.75 88 LEU A O 1
ATOM 666 N N . VAL A 1 89 ? 8.586 -0.559 2.143 1.00 92.06 89 VAL A N 1
ATOM 667 C CA . VAL A 1 89 ? 9.538 -0.620 1.030 1.00 92.06 89 VAL A CA 1
ATOM 668 C C . VAL A 1 89 ? 10.010 0.790 0.674 1.00 92.06 89 VAL A C 1
ATOM 670 O O . VAL A 1 89 ? 9.274 1.762 0.841 1.00 92.06 89 VAL A O 1
ATOM 673 N N . ASN A 1 90 ? 11.229 0.897 0.150 1.00 89.75 90 ASN A N 1
ATOM 674 C CA . ASN A 1 90 ? 11.733 2.101 -0.512 1.00 89.75 90 ASN A CA 1
ATOM 675 C C . ASN A 1 90 ? 11.935 1.815 -2.004 1.00 89.75 90 ASN A C 1
ATOM 677 O O . ASN A 1 90 ? 12.267 0.675 -2.348 1.00 89.75 90 ASN A O 1
ATOM 681 N N . ARG A 1 91 ? 11.762 2.826 -2.862 1.00 89.94 91 ARG A N 1
ATOM 682 C CA . ARG A 1 91 ? 12.027 2.762 -4.307 1.00 89.94 91 ARG A CA 1
ATOM 683 C C . ARG A 1 91 ? 13.447 2.270 -4.593 1.00 89.94 91 ARG A C 1
ATOM 685 O O . ARG A 1 91 ? 14.401 2.658 -3.920 1.00 89.94 91 ARG A O 1
ATOM 692 N N . ILE A 1 92 ? 13.580 1.447 -5.625 1.00 88.88 92 ILE A N 1
ATOM 693 C CA . ILE A 1 92 ? 14.841 1.011 -6.219 1.00 88.88 92 ILE A CA 1
ATOM 694 C C . ILE A 1 92 ? 14.848 1.465 -7.680 1.00 88.88 92 ILE A C 1
ATOM 696 O O . ILE A 1 92 ? 14.000 1.063 -8.470 1.00 88.88 92 ILE A O 1
ATOM 700 N N . GLU A 1 93 ? 15.829 2.279 -8.069 1.00 87.00 93 GLU A N 1
ATOM 701 C CA . GLU A 1 93 ? 15.870 2.898 -9.405 1.00 87.00 93 GLU A CA 1
ATOM 702 C C . GLU A 1 93 ? 15.965 1.938 -10.567 1.00 87.00 93 GLU A C 1
ATOM 704 O O . GLU A 1 93 ? 15.291 2.135 -11.573 1.00 87.00 93 GLU A O 1
ATOM 709 N N . SER A 1 94 ? 16.712 0.858 -10.402 1.00 88.56 94 SER A N 1
ATOM 710 C CA . SER A 1 94 ? 16.791 -0.187 -11.414 1.00 88.56 94 SER A CA 1
ATOM 711 C C . SER A 1 94 ? 15.516 -1.028 -11.544 1.00 88.56 94 SER A C 1
ATOM 713 O O . SER A 1 94 ? 15.448 -1.846 -12.459 1.00 88.56 94 SER A O 1
ATOM 715 N N . VAL A 1 95 ? 14.531 -0.873 -10.648 1.00 89.12 95 VAL A N 1
ATOM 716 C CA . VAL A 1 95 ? 13.307 -1.691 -10.621 1.00 89.12 95 VAL A CA 1
ATOM 717 C C . VAL A 1 95 ? 12.060 -0.871 -10.931 1.00 89.12 95 VAL A C 1
ATOM 719 O O . VAL A 1 95 ? 11.270 -1.283 -11.773 1.00 89.12 95 VAL A O 1
ATOM 722 N N . GLU A 1 96 ? 11.876 0.260 -10.251 1.00 90.44 96 GLU A N 1
ATOM 723 C CA . GLU A 1 96 ? 10.657 1.077 -10.336 1.00 90.44 96 GLU A CA 1
ATOM 724 C C . GLU A 1 96 ? 10.829 2.366 -11.153 1.00 90.44 96 GLU A C 1
ATOM 726 O O . GLU A 1 96 ? 9.913 3.184 -11.233 1.00 90.44 96 GLU A O 1
ATOM 731 N N . GLY A 1 97 ? 12.018 2.595 -11.719 1.00 89.44 97 GLY A N 1
ATOM 732 C CA . GLY A 1 97 ? 12.316 3.863 -12.374 1.00 89.44 97 GLY A CA 1
ATOM 733 C C . GLY A 1 97 ? 12.074 5.015 -11.401 1.00 89.44 97 GLY A C 1
ATOM 734 O O . GLY A 1 97 ? 12.341 4.880 -10.217 1.00 89.44 97 GLY A O 1
ATOM 735 N N . LYS A 1 98 ? 11.564 6.156 -11.842 1.00 88.44 98 LYS A N 1
ATOM 736 C CA . LYS A 1 98 ? 11.489 7.390 -11.047 1.00 88.44 98 LYS A CA 1
ATOM 737 C C . LYS A 1 98 ? 10.524 7.369 -9.864 1.00 88.44 98 LYS A C 1
ATOM 739 O O . LYS A 1 98 ? 10.639 8.275 -9.045 1.00 88.44 98 LYS A O 1
ATOM 744 N N . SER A 1 99 ? 9.591 6.428 -9.737 1.00 88.75 99 SER A N 1
ATOM 745 C CA . SER A 1 99 ? 8.603 6.486 -8.655 1.00 88.75 99 SER A CA 1
ATOM 746 C C . SER A 1 99 ? 8.016 5.132 -8.280 1.00 88.75 99 SER A C 1
ATOM 748 O O . SER A 1 99 ? 7.989 4.217 -9.088 1.00 88.75 99 SER A O 1
ATOM 750 N N . LEU A 1 100 ? 7.556 5.038 -7.036 1.00 91.81 100 LEU A N 1
ATOM 751 C CA . LEU A 1 100 ? 6.817 3.928 -6.452 1.00 91.81 100 LEU A CA 1
ATOM 752 C C . LEU A 1 100 ? 5.539 4.511 -5.821 1.00 91.81 100 LEU A C 1
ATOM 754 O O . LEU A 1 100 ? 5.613 5.292 -4.867 1.00 91.81 100 LEU A O 1
ATOM 758 N N . GLU A 1 101 ? 4.372 4.194 -6.380 1.00 93.75 101 GLU A N 1
ATOM 759 C CA . GLU A 1 101 ? 3.123 4.916 -6.088 1.00 93.75 101 GLU A CA 1
ATOM 760 C C . GLU A 1 101 ? 1.917 4.009 -5.800 1.00 93.75 101 GLU A C 1
ATOM 762 O O . GLU A 1 101 ? 2.032 2.782 -5.809 1.00 93.75 101 GLU A O 1
ATOM 767 N N . ALA A 1 102 ? 0.779 4.644 -5.483 1.00 96.06 102 ALA A N 1
ATOM 768 C CA . ALA A 1 102 ? -0.545 4.029 -5.326 1.00 96.06 102 ALA A CA 1
ATOM 769 C C . ALA A 1 102 ? -0.564 2.706 -4.525 1.00 96.06 102 ALA A C 1
ATOM 771 O O . ALA A 1 102 ? -0.969 1.661 -5.043 1.00 96.06 102 ALA A O 1
ATOM 772 N N . PRO A 1 103 ? -0.114 2.714 -3.256 1.00 97.44 103 PRO A N 1
ATOM 773 C CA . PRO A 1 103 ? -0.005 1.492 -2.482 1.00 97.44 103 PRO A CA 1
ATOM 774 C C . PRO A 1 103 ? -1.374 0.910 -2.115 1.00 97.44 103 PRO A C 1
ATOM 776 O O . PRO A 1 103 ? -2.277 1.626 -1.686 1.00 97.44 103 PRO A O 1
ATOM 779 N N . ASN A 1 104 ? -1.489 -0.415 -2.139 1.00 97.94 104 ASN A N 1
ATOM 780 C CA . ASN A 1 104 ? -2.582 -1.142 -1.497 1.00 97.94 104 ASN A CA 1
ATOM 781 C C . ASN A 1 104 ? -2.055 -2.419 -0.843 1.00 97.94 104 ASN A C 1
ATOM 783 O O . ASN A 1 104 ? -1.287 -3.156 -1.451 1.00 97.94 104 ASN A O 1
ATOM 787 N N . LEU A 1 105 ? -2.467 -2.693 0.393 1.00 96.94 105 LEU A N 1
ATOM 788 C CA . LEU A 1 105 ? -2.060 -3.889 1.127 1.00 96.94 105 LEU A CA 1
ATOM 789 C C . LEU A 1 105 ? -3.263 -4.777 1.386 1.00 96.94 105 LEU A C 1
ATOM 791 O O . LEU A 1 105 ? -4.314 -4.308 1.819 1.00 96.94 105 LEU A O 1
ATOM 795 N N . VAL A 1 106 ? -3.061 -6.074 1.208 1.00 95.94 106 VAL A N 1
ATOM 796 C CA . VAL A 1 106 ? -4.015 -7.099 1.611 1.00 95.94 106 VAL A CA 1
ATOM 797 C C . VAL A 1 106 ? -3.294 -8.242 2.305 1.00 95.94 106 VAL A C 1
ATOM 799 O O . VAL A 1 106 ? -2.158 -8.579 1.963 1.00 95.94 106 VAL A O 1
ATOM 802 N N . ARG A 1 107 ? -3.965 -8.861 3.277 1.00 94.88 107 ARG A N 1
ATOM 803 C CA . ARG A 1 107 ? -3.541 -10.132 3.860 1.00 94.88 107 ARG A CA 1
ATOM 804 C C . ARG A 1 107 ? -4.332 -11.262 3.213 1.00 94.88 107 ARG A C 1
ATOM 806 O O . ARG A 1 107 ? -5.549 -11.339 3.341 1.00 94.88 107 ARG A O 1
ATOM 813 N N . MET A 1 108 ? -3.622 -12.136 2.519 1.00 93.19 108 MET A N 1
ATOM 814 C CA . MET A 1 108 ? -4.168 -13.311 1.853 1.00 93.19 108 MET A CA 1
ATOM 815 C C . MET A 1 108 ? -4.545 -14.399 2.869 1.00 93.19 108 MET A C 1
ATOM 817 O O . MET A 1 108 ? -4.033 -14.439 3.987 1.00 93.19 108 MET A O 1
ATOM 821 N N . LYS A 1 109 ? -5.400 -15.345 2.456 1.00 91.25 109 LYS A N 1
ATOM 822 C CA . LYS A 1 109 ? -5.870 -16.467 3.301 1.00 91.25 109 LYS A CA 1
ATOM 823 C C . LYS A 1 109 ? -4.755 -17.380 3.827 1.00 91.25 109 LYS A C 1
ATOM 825 O O . LYS A 1 109 ? -4.971 -18.097 4.793 1.00 91.25 109 LYS A O 1
ATOM 830 N N . ASN A 1 110 ? -3.593 -17.380 3.180 1.00 91.44 110 ASN A N 1
ATOM 831 C CA . ASN A 1 110 ? -2.408 -18.141 3.583 1.00 91.44 110 ASN A CA 1
ATOM 832 C C . ASN A 1 110 ? -1.436 -17.316 4.449 1.00 91.44 110 ASN A C 1
ATOM 834 O O . ASN A 1 110 ? -0.243 -17.604 4.459 1.00 91.44 110 ASN A O 1
ATOM 838 N N . ASP A 1 111 ? -1.930 -16.265 5.108 1.00 91.69 111 ASP A N 1
ATOM 839 C CA . ASP A 1 111 ? -1.173 -15.342 5.962 1.00 91.69 111 ASP A CA 1
ATOM 840 C C . ASP A 1 111 ? -0.098 -14.508 5.253 1.00 91.69 111 ASP A C 1
ATOM 842 O O . ASP A 1 111 ? 0.663 -13.789 5.900 1.00 91.69 111 ASP A O 1
ATOM 846 N N . MET A 1 112 ? -0.051 -14.546 3.921 1.00 94.44 112 MET A N 1
ATOM 847 C CA . MET A 1 112 ? 0.853 -13.712 3.141 1.00 94.44 112 MET A CA 1
ATOM 848 C C . MET A 1 112 ? 0.287 -12.301 2.992 1.00 94.44 112 MET A C 1
ATOM 850 O O . MET A 1 112 ? -0.845 -12.110 2.555 1.00 94.44 112 MET A O 1
ATOM 854 N N . TYR A 1 113 ? 1.105 -11.303 3.283 1.00 96.06 113 TYR A N 1
ATOM 855 C CA . TYR A 1 113 ? 0.820 -9.912 2.967 1.00 96.06 113 TYR A CA 1
ATOM 856 C C . TYR A 1 113 ? 1.253 -9.624 1.533 1.00 96.06 113 TYR A C 1
ATOM 858 O O . TYR A 1 113 ? 2.374 -9.964 1.154 1.00 96.06 113 TYR A O 1
ATOM 866 N N . VAL A 1 114 ? 0.386 -8.992 0.745 1.00 97.06 114 VAL A N 1
ATOM 867 C CA . VAL A 1 114 ? 0.676 -8.549 -0.623 1.00 97.06 114 VAL A CA 1
ATOM 868 C C . VAL A 1 114 ? 0.473 -7.045 -0.708 1.00 97.06 114 VAL A C 1
ATOM 870 O O . VAL A 1 114 ? -0.624 -6.551 -0.467 1.00 97.06 114 VAL A O 1
ATOM 873 N N . LEU A 1 115 ? 1.548 -6.338 -1.047 1.00 97.62 115 LEU A N 1
ATOM 874 C CA . LEU A 1 115 ? 1.577 -4.904 -1.296 1.00 97.62 115 LEU A CA 1
ATOM 875 C C . LEU A 1 115 ? 1.571 -4.671 -2.807 1.00 97.62 115 LEU A C 1
ATOM 877 O O . LEU A 1 115 ? 2.589 -4.897 -3.464 1.00 97.62 115 LEU A O 1
ATOM 881 N N . PHE A 1 116 ? 0.439 -4.231 -3.342 1.00 98.12 116 PHE A N 1
ATOM 882 C CA . PHE A 1 116 ? 0.331 -3.700 -4.696 1.00 98.12 116 PHE A CA 1
ATOM 883 C C . PHE A 1 116 ? 0.854 -2.267 -4.737 1.00 98.12 116 PHE A C 1
ATOM 885 O O . PHE A 1 116 ? 0.734 -1.526 -3.760 1.00 98.12 116 PHE A O 1
ATOM 892 N N . GLN A 1 117 ? 1.470 -1.916 -5.859 1.00 97.25 117 GLN A N 1
ATOM 893 C CA . GLN A 1 117 ? 2.067 -0.611 -6.124 1.00 97.25 117 GLN A CA 1
ATOM 894 C C . GLN A 1 117 ? 2.234 -0.430 -7.632 1.00 97.25 117 GLN A C 1
ATOM 896 O O . GLN A 1 117 ? 2.178 -1.415 -8.375 1.00 97.25 117 GLN A O 1
ATOM 901 N N . GLU A 1 118 ? 2.464 0.800 -8.071 1.00 95.44 118 GLU A N 1
ATOM 902 C CA . GLU A 1 118 ? 2.811 1.103 -9.460 1.00 95.44 118 GLU A CA 1
ATOM 903 C C . GLU A 1 118 ? 4.190 1.758 -9.593 1.00 95.44 118 GLU A C 1
ATOM 905 O O . GLU A 1 118 ? 4.636 2.493 -8.705 1.00 95.44 118 GLU A O 1
ATOM 910 N N . ASP A 1 119 ? 4.867 1.460 -10.705 1.00 93.50 119 ASP A N 1
ATOM 911 C CA . ASP A 1 119 ? 6.148 2.071 -11.071 1.00 93.50 119 ASP A CA 1
ATOM 912 C C . ASP A 1 119 ? 5.970 3.335 -11.936 1.00 93.50 119 ASP A C 1
ATOM 914 O O . ASP A 1 119 ? 4.854 3.740 -12.268 1.00 93.50 119 ASP A O 1
ATOM 918 N N . ASP A 1 120 ? 7.075 3.965 -12.344 1.00 90.62 120 ASP A N 1
ATOM 919 C CA . ASP A 1 120 ? 7.041 5.188 -13.159 1.00 90.62 120 ASP A CA 1
ATOM 920 C C . ASP A 1 120 ? 6.477 5.021 -14.582 1.00 90.62 120 ASP A C 1
ATOM 922 O O . ASP A 1 120 ? 6.275 6.019 -15.283 1.00 90.62 120 ASP A O 1
ATOM 926 N N . THR A 1 121 ? 6.198 3.786 -15.004 1.00 91.88 121 THR A N 1
ATOM 927 C CA . THR A 1 121 ? 5.556 3.464 -16.281 1.00 91.88 121 THR A CA 1
ATOM 928 C C . THR A 1 121 ? 4.063 3.167 -16.150 1.00 91.88 121 THR A C 1
ATOM 930 O O . THR A 1 121 ? 3.425 2.881 -17.166 1.00 91.88 121 THR A O 1
ATOM 933 N N . TYR A 1 122 ? 3.495 3.295 -14.942 1.00 92.12 122 TYR A N 1
ATOM 934 C CA . TYR A 1 122 ? 2.140 2.841 -14.610 1.00 92.12 122 TYR A CA 1
ATOM 935 C C . TYR A 1 122 ? 1.973 1.342 -14.888 1.00 92.12 122 TYR A C 1
ATOM 937 O O . TYR A 1 122 ? 0.981 0.912 -15.473 1.00 92.12 122 TYR A O 1
ATOM 945 N N . ASP A 1 123 ? 2.974 0.536 -14.535 1.00 95.25 123 ASP A N 1
ATOM 946 C CA . ASP A 1 123 ? 2.814 -0.910 -14.451 1.00 95.25 123 ASP A CA 1
ATOM 947 C C . ASP A 1 123 ? 2.408 -1.291 -13.027 1.00 95.25 123 ASP A C 1
ATOM 949 O O . ASP A 1 123 ? 3.095 -0.943 -12.065 1.00 95.25 123 ASP A O 1
ATOM 953 N N . ILE A 1 124 ? 1.371 -2.118 -12.884 1.00 97.50 124 ILE A N 1
ATOM 954 C CA . ILE A 1 124 ? 1.003 -2.702 -11.592 1.00 97.50 124 ILE A CA 1
ATOM 955 C C . ILE A 1 124 ? 2.038 -3.757 -11.220 1.00 97.50 124 ILE A C 1
ATOM 957 O O . ILE A 1 124 ? 2.161 -4.805 -11.864 1.00 97.50 124 ILE A O 1
ATOM 961 N N . LYS A 1 125 ? 2.751 -3.524 -10.128 1.00 97.06 125 LYS A N 1
ATOM 962 C CA . LYS A 1 125 ? 3.668 -4.467 -9.492 1.00 97.06 125 LYS A CA 1
ATOM 963 C C . LYS A 1 125 ? 3.086 -4.942 -8.166 1.00 97.06 125 LYS A C 1
ATOM 965 O O . LYS A 1 125 ? 2.084 -4.439 -7.660 1.00 97.06 125 LYS A O 1
ATOM 970 N N . TYR A 1 126 ? 3.772 -5.902 -7.563 1.00 97.25 126 TYR A N 1
ATOM 971 C CA . TYR A 1 126 ? 3.503 -6.287 -6.191 1.00 97.25 126 TYR A CA 1
ATOM 972 C C . TYR A 1 126 ? 4.771 -6.761 -5.490 1.00 97.25 126 TYR A C 1
ATOM 974 O O . TYR A 1 126 ? 5.725 -7.241 -6.110 1.00 97.25 126 TYR A O 1
ATOM 982 N N . ALA A 1 127 ? 4.764 -6.639 -4.172 1.00 97.31 127 ALA A N 1
ATOM 983 C CA . ALA A 1 127 ? 5.707 -7.292 -3.288 1.00 97.31 127 ALA A CA 1
ATOM 984 C C . ALA A 1 127 ? 4.936 -8.098 -2.244 1.00 97.31 127 AL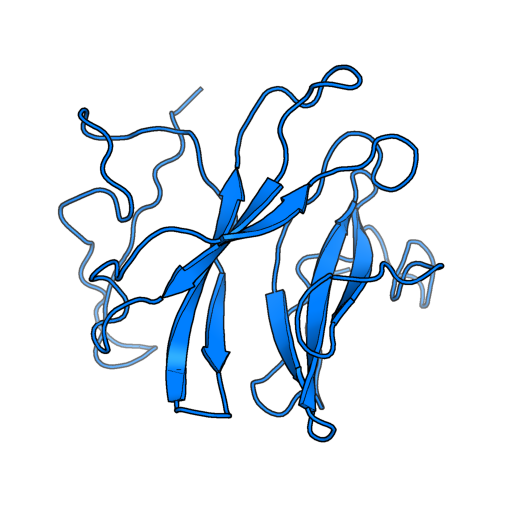A A C 1
ATOM 986 O O . ALA A 1 127 ? 3.783 -7.795 -1.944 1.00 97.31 127 ALA A O 1
ATOM 987 N N . TYR A 1 128 ? 5.559 -9.124 -1.681 1.00 97.00 128 TYR A N 1
ATOM 988 C CA . TYR A 1 128 ? 4.915 -9.995 -0.709 1.00 97.00 128 TYR A CA 1
ATOM 989 C C . TYR A 1 128 ? 5.812 -10.275 0.490 1.00 97.00 128 TYR A C 1
ATOM 991 O O . TYR A 1 128 ? 7.036 -10.303 0.378 1.00 97.00 128 TYR A O 1
ATOM 999 N N . SER A 1 129 ? 5.202 -10.480 1.650 1.00 95.50 129 SER A N 1
ATOM 1000 C CA . SER A 1 129 ? 5.893 -10.786 2.901 1.00 95.50 129 SER A CA 1
ATOM 1001 C C . SER A 1 129 ? 5.088 -11.800 3.694 1.00 95.50 129 SER A C 1
ATOM 1003 O O . SER A 1 129 ? 3.860 -11.784 3.668 1.00 95.50 129 SER A O 1
ATOM 1005 N N . THR A 1 130 ? 5.774 -12.665 4.431 1.00 88.38 130 THR A N 1
ATOM 1006 C CA . THR A 1 130 ? 5.128 -13.519 5.428 1.00 88.38 130 THR A CA 1
ATOM 1007 C C . THR A 1 130 ? 5.259 -12.983 6.843 1.00 88.38 130 THR A C 1
ATOM 1009 O O . THR A 1 130 ? 4.435 -13.387 7.643 1.00 88.38 130 THR A O 1
ATOM 1012 N N . ASN A 1 131 ? 6.223 -12.100 7.171 1.00 72.12 131 ASN A N 1
ATOM 1013 C CA . ASN A 1 131 ? 6.350 -11.527 8.529 1.00 72.12 131 ASN A CA 1
ATOM 1014 C C . ASN A 1 131 ? 7.263 -10.289 8.680 1.00 72.12 131 ASN A C 1
ATOM 1016 O O . ASN A 1 131 ? 7.047 -9.524 9.616 1.00 72.12 131 ASN A O 1
ATOM 1020 N N . THR A 1 132 ? 8.302 -10.075 7.857 1.00 71.19 132 THR A N 1
ATOM 1021 C CA . THR A 1 132 ? 9.327 -9.047 8.183 1.00 71.19 132 THR A CA 1
ATOM 1022 C C . THR A 1 132 ? 9.814 -8.193 7.017 1.00 71.19 132 THR A C 1
ATOM 1024 O O . THR A 1 132 ? 9.969 -6.989 7.193 1.00 71.19 132 THR A O 1
ATOM 1027 N N . ALA A 1 133 ? 10.034 -8.766 5.830 1.00 88.06 133 ALA A N 1
ATOM 1028 C CA . ALA A 1 133 ? 10.557 -8.038 4.676 1.00 88.06 133 ALA A CA 1
ATOM 1029 C C . ALA A 1 133 ? 9.779 -8.374 3.404 1.00 88.06 133 ALA A C 1
ATOM 1031 O O . ALA A 1 133 ? 9.502 -9.538 3.112 1.00 88.06 133 ALA A O 1
ATOM 1032 N N . TYR A 1 134 ? 9.456 -7.337 2.635 1.00 95.19 134 TYR A N 1
ATOM 1033 C CA . TYR A 1 134 ? 8.782 -7.489 1.356 1.00 95.19 134 TYR A CA 1
ATOM 1034 C C . TYR A 1 134 ? 9.758 -7.953 0.276 1.00 95.19 134 TYR A C 1
ATOM 1036 O O . TYR A 1 134 ? 10.770 -7.308 -0.000 1.00 95.19 134 TYR A O 1
ATOM 1044 N N . THR A 1 135 ? 9.411 -9.058 -0.371 1.00 95.69 135 THR A N 1
ATOM 1045 C CA . THR A 1 135 ? 10.066 -9.569 -1.573 1.00 95.69 135 THR A CA 1
ATOM 1046 C C . THR A 1 135 ? 9.295 -9.081 -2.790 1.00 95.69 135 THR A C 1
ATOM 1048 O O . THR A 1 135 ? 8.100 -9.337 -2.912 1.00 95.69 135 THR A O 1
ATOM 1051 N N . ARG A 1 136 ? 9.961 -8.365 -3.696 1.00 96.25 136 ARG A N 1
ATOM 1052 C CA . ARG A 1 136 ? 9.350 -7.902 -4.949 1.00 96.25 136 ARG A CA 1
ATOM 1053 C C . ARG A 1 136 ? 9.105 -9.066 -5.894 1.00 96.25 136 ARG A C 1
ATOM 1055 O O . ARG A 1 136 ? 9.965 -9.933 -6.052 1.00 96.25 136 ARG A O 1
ATOM 1062 N N . ALA A 1 137 ? 7.962 -9.050 -6.566 1.00 96.50 137 ALA A N 1
ATOM 1063 C CA . ALA A 1 137 ? 7.726 -9.960 -7.668 1.00 96.50 137 ALA A CA 1
ATOM 1064 C C . ALA A 1 137 ? 8.693 -9.663 -8.829 1.00 96.50 137 ALA A C 1
ATOM 1066 O O . ALA A 1 137 ? 8.969 -8.498 -9.120 1.00 96.50 137 ALA A O 1
ATOM 1067 N N . PRO A 1 138 ? 9.184 -10.690 -9.542 1.00 92.94 138 PRO A N 1
ATOM 1068 C CA . PRO A 1 138 ? 10.139 -10.499 -10.634 1.00 92.94 138 PRO A CA 1
ATOM 1069 C C . PRO A 1 138 ? 9.514 -9.894 -11.903 1.00 92.94 138 PRO A C 1
ATOM 1071 O O . PRO A 1 138 ? 10.230 -9.592 -12.855 1.00 92.94 138 PRO A O 1
ATOM 1074 N N . ARG A 1 139 ? 8.182 -9.777 -11.973 1.00 93.62 139 ARG A N 1
ATOM 1075 C CA . ARG A 1 139 ? 7.437 -9.272 -13.135 1.00 93.62 139 ARG A CA 1
ATOM 1076 C C . ARG A 1 139 ? 6.266 -8.410 -12.670 1.00 93.62 139 ARG A C 1
ATOM 1078 O O . ARG A 1 139 ? 5.709 -8.669 -11.605 1.00 93.62 139 ARG A O 1
ATOM 1085 N N . SER A 1 140 ? 5.875 -7.439 -13.497 1.00 96.00 140 SER A N 1
ATOM 1086 C CA . SER A 1 140 ? 4.606 -6.721 -13.333 1.00 96.00 140 SER A CA 1
ATOM 1087 C C . SER A 1 140 ? 3.439 -7.711 -13.343 1.00 96.00 140 SER A C 1
ATOM 1089 O O . SER A 1 140 ? 3.450 -8.673 -14.116 1.00 96.00 140 SER A O 1
ATOM 1091 N N . LEU A 1 141 ? 2.445 -7.464 -12.494 1.00 96.94 141 LEU A N 1
ATOM 1092 C CA . LEU A 1 141 ? 1.177 -8.184 -12.488 1.00 96.94 141 LEU A CA 1
ATOM 1093 C C . LEU A 1 141 ? 0.340 -7.805 -13.715 1.00 96.94 141 LEU A C 1
ATOM 1095 O O . LEU A 1 141 ? -0.130 -8.683 -14.433 1.00 96.94 141 LEU A O 1
ATOM 1099 N N . PHE A 1 142 ? 0.228 -6.501 -13.977 1.00 97.62 142 PHE A N 1
ATOM 1100 C CA . PHE A 1 142 ? -0.377 -5.940 -15.182 1.00 97.62 142 PHE A CA 1
ATOM 1101 C C . PHE A 1 142 ? 0.518 -4.838 -15.730 1.00 97.62 142 PHE A C 1
ATOM 1103 O O . PHE A 1 142 ? 1.155 -4.112 -14.973 1.00 97.62 142 PHE A O 1
ATOM 1110 N N . LYS A 1 143 ? 0.579 -4.736 -17.054 1.00 96.56 143 LYS A N 1
ATOM 1111 C CA . LYS A 1 143 ? 1.373 -3.727 -17.750 1.00 96.56 143 LYS A CA 1
ATOM 1112 C C . LYS A 1 143 ? 0.825 -3.436 -19.125 1.00 96.56 143 LYS A C 1
ATOM 1114 O O . LYS A 1 143 ? 0.143 -4.283 -19.702 1.00 96.56 143 LYS A O 1
ATOM 1119 N N . THR A 1 144 ? 1.197 -2.302 -19.702 1.00 95.50 144 THR A N 1
ATOM 1120 C CA . THR A 1 144 ? 0.918 -2.049 -21.121 1.00 95.50 144 THR A CA 1
ATOM 1121 C C . THR A 1 144 ? 1.711 -3.048 -21.991 1.00 95.50 144 THR A C 1
ATOM 1123 O O . THR A 1 144 ? 2.905 -3.243 -21.747 1.00 95.50 144 THR A O 1
ATOM 1126 N N . PRO A 1 145 ? 1.126 -3.700 -23.019 1.00 95.69 145 PRO A N 1
ATOM 1127 C CA . PRO A 1 145 ? -0.270 -3.677 -23.468 1.00 95.69 145 PRO A CA 1
ATOM 1128 C C . PRO A 1 145 ? -1.041 -4.970 -23.116 1.00 95.69 145 PRO A C 1
ATOM 1130 O O . PRO A 1 145 ? -1.833 -5.457 -23.927 1.00 95.69 145 PRO A O 1
ATOM 1133 N N . MET A 1 146 ? -0.776 -5.602 -21.965 1.00 96.12 146 MET A N 1
ATOM 1134 C CA . MET A 1 146 ? -1.484 -6.823 -21.550 1.00 96.12 146 MET A CA 1
ATOM 1135 C C . MET A 1 146 ? -2.992 -6.587 -21.610 1.00 96.12 146 MET A C 1
ATOM 1137 O O . MET A 1 146 ? -3.464 -5.567 -21.130 1.00 96.12 146 MET A O 1
ATOM 1141 N N . PHE A 1 147 ? -3.741 -7.506 -22.224 1.00 95.25 147 PHE A N 1
ATOM 1142 C CA . PHE A 1 147 ? -5.196 -7.375 -22.393 1.00 95.25 147 PHE A CA 1
ATOM 1143 C C . PHE A 1 147 ? -5.647 -6.048 -23.037 1.00 95.25 147 PHE A C 1
ATOM 1145 O O . PHE A 1 147 ? -6.743 -5.575 -22.764 1.00 95.25 147 PHE A O 1
ATOM 1152 N N . SER A 1 148 ? -4.804 -5.442 -23.883 1.00 96.00 148 SER A N 1
ATOM 1153 C CA . SER A 1 148 ? -5.049 -4.131 -24.506 1.00 96.00 148 SER A CA 1
ATOM 1154 C C . SER A 1 148 ? -5.130 -2.948 -23.530 1.00 96.00 148 SER A C 1
ATOM 1156 O O . SER A 1 148 ? -5.581 -1.874 -23.927 1.00 96.00 148 SER A O 1
ATOM 1158 N N . LEU A 1 149 ? -4.640 -3.119 -22.298 1.00 96.19 149 LEU A N 1
ATOM 1159 C CA . LEU A 1 149 ? -4.559 -2.063 -21.288 1.00 96.19 149 LEU A CA 1
ATOM 1160 C C . LEU A 1 149 ? -3.586 -0.953 -21.700 1.00 96.19 149 LEU A C 1
ATOM 1162 O O . LEU A 1 149 ? -2.579 -1.198 -22.378 1.00 96.19 149 LEU A O 1
ATOM 1166 N N . ARG A 1 150 ? -3.862 0.263 -21.228 1.00 95.94 150 ARG A N 1
ATOM 1167 C CA . ARG A 1 150 ? -2.985 1.432 -21.315 1.00 95.94 150 ARG A CA 1
ATOM 1168 C C . ARG A 1 150 ? -2.820 2.044 -19.929 1.00 95.94 150 ARG A C 1
ATOM 1170 O O . ARG A 1 150 ? -3.787 2.525 -19.355 1.00 95.94 150 ARG A O 1
ATOM 1177 N N . ALA A 1 151 ? -1.577 2.079 -19.451 1.00 94.88 151 ALA A N 1
ATOM 1178 C CA . ALA A 1 151 ? -1.220 2.608 -18.130 1.00 94.88 151 ALA A CA 1
ATOM 1179 C C . ALA A 1 151 ? -2.093 2.023 -16.993 1.00 94.88 151 ALA A C 1
ATOM 1181 O O . ALA A 1 151 ? -2.792 2.777 -16.307 1.00 94.88 151 ALA A O 1
ATOM 1182 N N . PRO A 1 152 ? -2.124 0.682 -16.828 1.00 96.81 152 PRO A N 1
ATOM 1183 C CA . PRO A 1 152 ? -2.917 0.084 -15.770 1.00 96.81 152 PRO A CA 1
ATOM 1184 C C . PRO A 1 152 ? -2.374 0.455 -14.384 1.00 96.81 152 PRO A C 1
ATOM 1186 O O . PRO A 1 152 ? -1.214 0.198 -14.096 1.00 96.81 152 PRO A O 1
ATOM 1189 N N . GLY A 1 153 ? -3.203 0.998 -13.498 1.00 95.62 153 GLY A N 1
ATOM 1190 C CA . GLY A 1 153 ? -2.728 1.548 -12.224 1.00 95.62 153 GLY A CA 1
ATOM 1191 C C . GLY A 1 153 ? -3.782 1.572 -11.124 1.00 95.62 153 GLY A C 1
ATOM 1192 O O . GLY A 1 153 ? -4.929 1.152 -11.319 1.00 95.62 153 GLY A O 1
ATOM 1193 N N . GLY A 1 154 ? -3.371 2.028 -9.941 1.00 95.25 154 GLY A N 1
ATOM 1194 C CA . GLY A 1 154 ? -4.257 2.166 -8.783 1.00 95.25 154 GLY A CA 1
ATOM 1195 C C . GLY A 1 154 ? -4.885 0.847 -8.324 1.00 95.25 154 GLY A C 1
ATOM 1196 O O . GLY A 1 154 ? -6.080 0.800 -8.032 1.00 95.25 154 GLY A O 1
ATOM 1197 N N . ALA A 1 155 ? -4.107 -0.240 -8.308 1.00 97.25 155 ALA A N 1
ATOM 1198 C CA . ALA A 1 155 ? -4.607 -1.562 -7.939 1.00 97.25 155 ALA A CA 1
ATOM 1199 C C . ALA A 1 155 ? -5.067 -1.614 -6.475 1.00 97.25 155 ALA A C 1
ATOM 1201 O O . ALA A 1 155 ? -4.290 -1.353 -5.560 1.00 97.25 155 ALA A O 1
ATOM 1202 N N . ILE A 1 156 ? -6.317 -2.020 -6.253 1.00 96.81 156 ILE A N 1
ATOM 1203 C CA . ILE A 1 156 ? -6.926 -2.168 -4.931 1.00 96.81 156 ILE A CA 1
ATOM 1204 C C . ILE A 1 156 ? -7.553 -3.553 -4.818 1.00 96.81 156 ILE A C 1
ATOM 1206 O O . ILE A 1 156 ? -8.400 -3.942 -5.626 1.00 96.81 156 ILE A O 1
ATOM 1210 N N . SER A 1 157 ? -7.151 -4.298 -3.791 1.00 95.81 157 SER A N 1
ATOM 1211 C CA . SER A 1 157 ? -7.777 -5.561 -3.417 1.00 95.81 157 SER A CA 1
ATOM 1212 C C . SER A 1 157 ? -8.953 -5.334 -2.472 1.00 95.81 157 SER A C 1
ATOM 1214 O O . SER A 1 157 ? -8.939 -4.419 -1.649 1.00 95.81 157 SER A O 1
ATOM 1216 N N . ASN A 1 158 ? -9.950 -6.219 -2.521 1.00 93.38 158 ASN A N 1
ATOM 1217 C CA . ASN A 1 158 ? -10.886 -6.348 -1.405 1.00 93.38 158 ASN A CA 1
ATOM 1218 C C . ASN A 1 158 ? -10.204 -6.996 -0.183 1.00 93.38 158 ASN A C 1
ATOM 1220 O O . ASN A 1 158 ? -9.152 -7.626 -0.311 1.00 93.38 158 ASN A O 1
ATOM 1224 N N . GLU A 1 159 ? -10.831 -6.898 0.996 1.00 90.94 159 GLU A N 1
ATOM 1225 C CA . GLU A 1 159 ? -10.289 -7.456 2.250 1.00 90.94 159 GLU A CA 1
ATOM 1226 C C . GLU A 1 159 ? -10.047 -8.976 2.188 1.00 90.94 159 GLU A C 1
ATOM 1228 O O . GLU A 1 159 ? -9.163 -9.490 2.868 1.00 90.94 159 GLU A O 1
ATOM 1233 N N . ALA A 1 160 ? -10.809 -9.703 1.361 1.00 90.31 160 ALA A N 1
ATOM 1234 C CA . ALA A 1 160 ? -10.673 -11.151 1.200 1.00 90.31 160 ALA A CA 1
ATOM 1235 C C . ALA A 1 160 ? -9.492 -11.576 0.305 1.00 90.31 160 ALA A C 1
ATOM 1237 O O . ALA A 1 160 ? -9.162 -12.767 0.274 1.00 90.31 160 ALA A O 1
ATOM 1238 N N . GLY A 1 161 ? -8.876 -10.643 -0.430 1.00 91.62 161 GLY A N 1
ATOM 1239 C CA . GLY A 1 161 ? -7.757 -10.932 -1.331 1.00 91.62 161 GLY A CA 1
ATOM 1240 C C . GLY A 1 161 ? -8.132 -11.698 -2.601 1.00 91.62 161 GLY A C 1
ATOM 1241 O O . GLY A 1 161 ? -7.254 -12.271 -3.240 1.00 91.62 161 GLY A O 1
ATOM 1242 N N . ASP A 1 162 ? -9.418 -11.767 -2.957 1.00 93.94 162 ASP A N 1
ATOM 1243 C CA . ASP A 1 162 ? -9.924 -12.575 -4.078 1.00 93.94 162 ASP A CA 1
ATOM 1244 C C . ASP A 1 162 ? -10.477 -11.748 -5.249 1.00 93.94 162 ASP A C 1
ATOM 1246 O O . ASP A 1 162 ? -10.868 -12.304 -6.280 1.00 93.94 162 ASP A O 1
ATOM 1250 N N . LYS A 1 163 ? -10.483 -10.418 -5.117 1.00 96.06 163 LYS A N 1
ATOM 1251 C CA . LYS A 1 163 ? -10.833 -9.472 -6.178 1.00 96.06 163 LYS A CA 1
ATOM 1252 C C . LYS A 1 163 ? -9.826 -8.337 -6.205 1.00 96.06 163 LYS A C 1
ATOM 1254 O O . LYS A 1 163 ? -9.487 -7.794 -5.159 1.00 96.06 163 LYS A O 1
ATOM 1259 N N . LEU A 1 164 ? -9.427 -7.946 -7.410 1.00 96.06 164 LEU A N 1
ATOM 1260 C CA . LEU A 1 164 ? -8.588 -6.782 -7.662 1.00 96.06 164 LEU A CA 1
ATOM 1261 C C . LEU A 1 164 ? -9.322 -5.838 -8.618 1.00 96.06 164 LEU A C 1
ATOM 1263 O O . LEU A 1 164 ? -9.830 -6.281 -9.649 1.00 96.06 164 LEU A O 1
ATOM 1267 N N . LEU A 1 165 ? -9.368 -4.556 -8.272 1.00 97.31 165 LEU A N 1
ATOM 1268 C CA . LEU A 1 165 ? -9.834 -3.466 -9.125 1.00 97.31 165 LEU A CA 1
ATOM 1269 C C . LEU A 1 165 ? -8.635 -2.586 -9.485 1.00 97.31 165 LEU A C 1
ATOM 1271 O O . LEU A 1 165 ? -7.789 -2.338 -8.635 1.00 97.31 165 LEU A O 1
ATOM 1275 N N . PHE A 1 166 ? -8.567 -2.115 -10.723 1.00 97.44 166 PHE A N 1
ATOM 1276 C CA . PHE A 1 166 ? -7.568 -1.161 -11.201 1.00 97.44 166 PHE A CA 1
ATOM 1277 C C . PHE A 1 166 ? -8.140 -0.407 -12.409 1.00 97.44 166 PHE A C 1
ATOM 1279 O O . PHE A 1 166 ? -9.102 -0.876 -13.025 1.00 97.44 166 PHE A O 1
ATOM 1286 N N . HIS A 1 167 ? -7.580 0.754 -12.746 1.00 96.12 167 HIS A N 1
ATOM 1287 C CA . HIS A 1 167 ? -7.872 1.426 -14.020 1.00 96.12 167 HIS A CA 1
ATOM 1288 C C . HIS A 1 167 ? -6.899 0.950 -15.102 1.00 96.12 167 HIS A C 1
ATOM 1290 O O . HIS A 1 167 ? -5.824 0.475 -14.755 1.00 96.12 167 HIS A O 1
ATOM 1296 N N . GLY A 1 168 ? -7.223 1.109 -16.390 1.00 90.00 168 GLY A N 1
ATOM 1297 C CA . GLY A 1 168 ? -6.312 0.816 -17.507 1.00 90.00 168 GLY A CA 1
ATOM 1298 C C . GLY A 1 168 ? -7.010 0.602 -18.839 1.00 90.00 168 GLY A C 1
ATOM 1299 O O . GLY A 1 168 ? -8.260 0.576 -18.856 1.00 90.00 168 GLY A O 1
#

Secondary structure (DSSP, 8-state):
-PPPP---EE-SSTTSPPEEPSS-SS-BSBS----EEEEEEEE-TTT--EEEEEEEP----STT---EEEEEEE-TTS-SEEEEEEEEEE--HHHHTT-EEEEEEEE-TTS-EEEEEEETT--EEEEEESSS-PEEPSS-SB-TTGGG-SS-EEEEE-TTSS-EEEE-

Organism: NCBI:txid1208366

pLDDT: mean 87.53, std 13.69, range [34.84, 98.12]

Radius of gyration: 16.28 Å; chains: 1; bounding box: 44×42×42 Å